Protein AF-Q2NJR9-F1 (afdb_monomer)

Secondary structure (DSSP, 8-state):
---SS--TT-GGGGHHHHHHHS-S--S-EEESS-TT-HHHHHH--SSEEE--S-HHHHHHHHHHHH-HHHHHHHHHHHHHHHHTS-GGGHHHHHHHHHHHHHHHHHHHTSS---HHHHHHHHHH-

Mean predicted aligned error: 6.14 Å

Foldseek 3Di:
DDQLFDFPPPCQVVQVVVVVVDDPDDQEAEAQDCTSVNNCVVCVHPHYDYHHPPPLVVLLVCCCVPPVVVLVVLLVVLVCQLPVDPVVCVVSSVVSLVVLVVVLVVVVVPPDDDSSNSSNVRVVD

Nearest PDB structures (foldseek):
  4rtm-assembly1_A  TM=8.580E-01  e=1.567E-05  Escherichia coli str. K-12 substr. MDS42
  4rto-assembly1_A  TM=8.629E-01  e=2.708E-05  Escherichia coli str. K-12 substr. MDS42
  2g1p-assembly1_A  TM=8.638E-01  e=3.454E-05  Escherichia coli
  4rtq-assembly1_A  TM=8.543E-01  e=2.708E-05  Escherichia coli str. K-12 substr. MDS42
  4rts-assembly1_A  TM=8.605E-01  e=5.286E-05  Escherichia coli str. K-12 substr. MDS42

pLDDT: mean 85.1, std 12.84, range [43.53, 97.38]

InterPro domains:
  IPR012327 D12 class N6 adenine-specific DNA methyltransferase [PF02086] (7-124)
  IPR012327 D12 class N6 adenine-specific DNA methyltransferase [PR00505] (7-23)
  IPR012327 D12 class N6 adenine-specific DNA methyltransferase [PR00505] (29-43)
  IPR012327 D12 class N6 adenine-specific DNA methyltransferase [PR00505] (48-61)
  IPR012327 D12 class N6 adenine-specific DNA methyltransferase [PTHR30481] (3-123)
  IPR023095 Adenine-specific methyltransferase, domain 2 [G3DSA:1.10.1020.10] (55-124)
  IPR029063 S-adenosyl-L-methionine-dependent methyltransferase superfamily [G3DSA:3.40.50.150] (4-54)
  IPR029063 S-adenosyl-L-methionine-dependent methyltransferase superfamily [SSF53335] (1-123)

Sequence (125 aa):
MHKFINWVGCKKKLLPHLLLLIPKKFKNYYEPFLGTGALYLSLMPKKAVLNDNDTQLITIWKSVLYNLPDFYNKTLAFENFIYQYPKSQQKQQKTAFKNLLKQYNLLLTKKEKKINQSITFLYFK

Radius of gyration: 17.09 Å; Cα contacts (8 Å, |Δi|>4): 99; chains: 1; bounding box: 38×36×46 Å

Structure (mmCIF, N/CA/C/O backbone):
data_AF-Q2NJR9-F1
#
_entry.id   AF-Q2NJR9-F1
#
loop_
_atom_site.group_PDB
_atom_site.id
_atom_site.type_symbol
_atom_site.label_atom_id
_atom_site.label_alt_id
_atom_site.label_comp_id
_atom_site.label_asym_id
_atom_site.label_entity_id
_atom_site.label_seq_id
_atom_site.pdbx_PDB_ins_code
_atom_site.Cartn_x
_atom_site.Cartn_y
_atom_site.Cartn_z
_atom_site.occupancy
_atom_site.B_iso_or_equiv
_atom_site.auth_seq_id
_atom_site.auth_comp_id
_atom_site.auth_asym_id
_atom_site.auth_atom_id
_atom_site.pdbx_PDB_model_num
ATOM 1 N N . MET A 1 1 ? 2.657 13.574 -5.558 1.00 44.59 1 MET A N 1
ATOM 2 C CA . MET A 1 1 ? 1.885 12.396 -5.100 1.00 44.59 1 MET A CA 1
ATOM 3 C C . MET A 1 1 ? 1.971 12.243 -3.582 1.00 44.59 1 MET A C 1
ATOM 5 O O . MET A 1 1 ? 3.077 12.138 -3.039 1.00 44.59 1 MET A O 1
ATOM 9 N N . HIS A 1 2 ? 0.819 12.295 -2.904 1.00 43.53 2 HIS A N 1
ATOM 10 C CA . HIS A 1 2 ? 0.686 11.986 -1.476 1.00 43.53 2 HIS A CA 1
ATOM 11 C C . HIS A 1 2 ? 0.899 10.485 -1.228 1.00 43.53 2 HIS A C 1
ATOM 13 O O . HIS A 1 2 ? 0.629 9.662 -2.100 1.00 43.53 2 HIS A O 1
ATOM 19 N N . LYS A 1 3 ? 1.453 10.137 -0.061 1.00 57.47 3 LYS A N 1
ATOM 20 C CA . LYS A 1 3 ? 1.654 8.743 0.353 1.00 57.47 3 LYS A CA 1
ATOM 21 C C . LYS A 1 3 ? 0.299 8.181 0.779 1.00 57.47 3 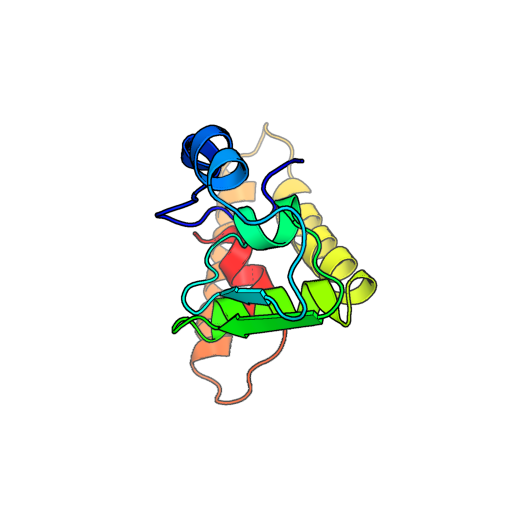LYS A C 1
ATOM 23 O O . LYS A 1 3 ? -0.298 8.745 1.686 1.00 57.47 3 LYS A O 1
ATOM 28 N N . PHE A 1 4 ? -0.156 7.101 0.151 1.00 69.62 4 PHE A N 1
ATOM 29 C CA . PHE A 1 4 ? -1.353 6.387 0.612 1.00 69.62 4 PHE A CA 1
ATOM 30 C C . PHE A 1 4 ? -1.011 5.259 1.602 1.00 69.62 4 PHE A C 1
ATOM 32 O O . PHE A 1 4 ? -1.871 4.844 2.362 1.00 69.62 4 PHE A O 1
ATOM 39 N N . ILE A 1 5 ? 0.254 4.809 1.644 1.00 75.19 5 ILE A N 1
ATOM 40 C CA . ILE A 1 5 ? 0.782 3.870 2.648 1.00 75.19 5 ILE A CA 1
ATOM 41 C C . ILE A 1 5 ? 1.974 4.515 3.355 1.00 75.19 5 ILE A C 1
ATOM 43 O O . ILE A 1 5 ? 2.931 4.945 2.698 1.00 75.19 5 ILE A O 1
ATOM 47 N N . ASN A 1 6 ? 1.959 4.529 4.688 1.00 69.69 6 ASN A N 1
ATOM 48 C CA . ASN A 1 6 ? 3.163 4.756 5.479 1.00 69.69 6 ASN A CA 1
ATOM 49 C C . ASN A 1 6 ? 3.865 3.410 5.700 1.00 69.69 6 ASN A C 1
ATOM 51 O O . ASN A 1 6 ? 3.378 2.548 6.421 1.00 69.69 6 ASN A O 1
ATOM 55 N N . TRP A 1 7 ? 5.002 3.207 5.028 1.00 77.31 7 TRP A N 1
ATOM 56 C CA . TRP A 1 7 ? 5.823 2.002 5.179 1.00 77.31 7 TRP A CA 1
ATOM 57 C C . TRP A 1 7 ? 7.274 2.366 5.464 1.00 77.31 7 TRP A C 1
ATOM 59 O O . TRP A 1 7 ? 7.834 3.279 4.840 1.00 77.31 7 TRP A O 1
ATOM 69 N N . VAL A 1 8 ? 7.896 1.620 6.376 1.00 74.94 8 VAL A N 1
ATOM 70 C CA . VAL A 1 8 ? 9.332 1.719 6.658 1.00 74.94 8 VAL A CA 1
ATOM 71 C C . VAL A 1 8 ? 10.121 1.385 5.385 1.00 74.94 8 VAL A C 1
ATOM 73 O O . VAL A 1 8 ? 9.734 0.512 4.617 1.00 74.94 8 VAL A O 1
ATOM 76 N N . GLY A 1 9 ? 11.214 2.103 5.117 1.00 76.12 9 GLY A N 1
ATOM 77 C CA . GLY A 1 9 ? 12.032 1.865 3.918 1.00 76.12 9 GLY A CA 1
ATOM 78 C C . GLY A 1 9 ? 11.480 2.480 2.624 1.00 76.12 9 GLY A C 1
ATOM 79 O O . GLY A 1 9 ? 11.901 2.107 1.529 1.00 76.12 9 GLY A O 1
ATOM 80 N N . CYS A 1 10 ? 10.555 3.443 2.720 1.00 82.06 10 CYS A N 1
ATOM 81 C CA . CYS A 1 10 ? 10.057 4.191 1.564 1.00 82.06 10 CYS A CA 1
ATOM 82 C C . CYS A 1 10 ? 11.208 4.840 0.767 1.00 82.06 10 CYS A C 1
ATOM 84 O O . CYS A 1 10 ? 11.874 5.764 1.241 1.00 82.06 10 CYS A O 1
ATOM 86 N N . LYS A 1 11 ? 11.385 4.418 -0.492 1.00 87.31 11 LYS A N 1
ATOM 87 C CA . LYS A 1 11 ? 12.456 4.892 -1.390 1.00 87.31 11 LYS A CA 1
ATOM 88 C C . LYS A 1 11 ? 12.278 6.335 -1.881 1.00 87.31 11 LYS A C 1
ATOM 90 O O . LYS A 1 11 ? 13.079 6.797 -2.683 1.00 87.31 11 LYS A O 1
ATOM 95 N N . LYS A 1 12 ? 11.272 7.082 -1.406 1.00 87.56 12 LYS A N 1
ATOM 96 C CA . LYS A 1 12 ? 10.937 8.429 -1.910 1.00 87.56 12 LYS A CA 1
ATOM 97 C C . LYS A 1 12 ? 12.126 9.398 -1.901 1.00 87.56 12 LYS A C 1
ATOM 99 O O . LYS A 1 12 ? 12.305 10.126 -2.868 1.00 87.56 12 LYS A O 1
ATOM 104 N N . LYS A 1 13 ? 12.948 9.385 -0.843 1.00 89.94 13 LYS A N 1
ATOM 105 C CA . LYS A 1 13 ? 14.156 10.230 -0.755 1.00 89.94 13 LYS A CA 1
ATOM 106 C C . LYS A 1 13 ? 15.243 9.833 -1.763 1.00 89.94 13 LYS A C 1
ATOM 108 O O . LYS A 1 13 ? 16.026 10.679 -2.161 1.00 89.94 13 LYS A O 1
ATOM 113 N N . LEU A 1 14 ? 15.275 8.566 -2.181 1.00 92.62 14 LEU A N 1
ATOM 114 C CA . LEU A 1 14 ? 16.256 8.027 -3.127 1.00 92.62 14 LEU A CA 1
ATOM 115 C C . LEU A 1 14 ? 15.810 8.153 -4.589 1.00 92.62 14 LEU A C 1
ATOM 117 O O . LEU A 1 14 ? 16.636 7.979 -5.480 1.00 92.62 14 LEU A O 1
ATOM 121 N N . LEU A 1 15 ? 14.532 8.456 -4.851 1.00 93.19 15 LEU A N 1
ATOM 122 C CA . LEU A 1 15 ? 13.992 8.546 -6.211 1.00 93.19 15 LEU A CA 1
ATOM 123 C C . LEU A 1 15 ? 14.817 9.443 -7.146 1.00 93.19 15 LEU A C 1
ATOM 125 O O . LEU A 1 15 ? 15.089 8.977 -8.249 1.00 93.19 15 LEU A O 1
ATOM 129 N N . PRO A 1 16 ? 15.272 10.654 -6.751 1.00 94.62 16 PRO A N 1
ATOM 130 C CA . PRO A 1 16 ? 16.054 11.502 -7.651 1.00 94.62 16 PRO A CA 1
ATOM 131 C C . PRO A 1 16 ? 17.321 10.817 -8.169 1.00 94.62 16 PRO A C 1
ATOM 133 O O . PRO A 1 16 ? 17.670 10.980 -9.329 1.00 94.62 16 PR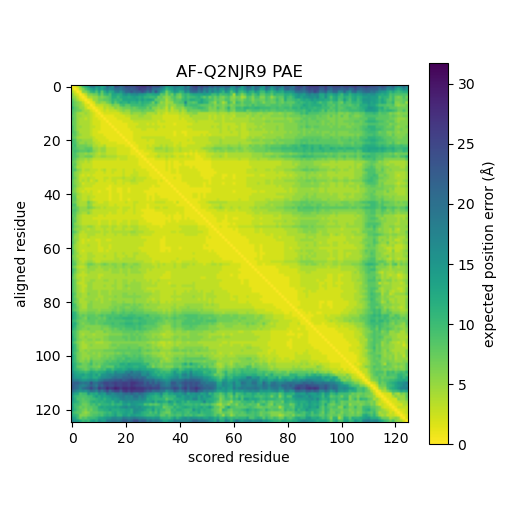O A O 1
ATOM 136 N N . HIS A 1 17 ? 17.974 10.000 -7.339 1.00 95.88 17 HIS A N 1
ATOM 137 C CA . HIS A 1 17 ? 19.179 9.268 -7.726 1.00 95.88 17 HIS A CA 1
ATOM 138 C C . HIS A 1 17 ? 18.850 7.999 -8.516 1.00 95.88 17 HIS A C 1
ATOM 140 O O . HIS A 1 17 ? 19.492 7.711 -9.520 1.00 95.88 17 HIS A O 1
ATOM 146 N N . LEU A 1 18 ? 17.824 7.251 -8.099 1.00 94.50 18 LEU A N 1
ATOM 147 C CA . LEU A 1 18 ? 17.422 6.012 -8.772 1.00 94.50 18 LEU A CA 1
ATOM 148 C C . LEU A 1 18 ? 16.940 6.271 -10.201 1.00 94.50 18 LEU A C 1
ATOM 150 O O . LEU A 1 18 ? 17.315 5.539 -11.111 1.00 94.50 18 LEU A O 1
ATOM 154 N N . LEU A 1 19 ? 16.145 7.322 -10.413 1.00 94.25 19 LEU A N 1
ATOM 155 C CA . LEU A 1 19 ? 15.595 7.649 -11.730 1.00 94.25 19 LEU A CA 1
ATOM 156 C C . LEU A 1 19 ? 16.679 8.031 -12.750 1.00 94.25 19 LEU A C 1
ATOM 158 O O . LEU A 1 19 ? 16.471 7.819 -13.940 1.00 94.25 19 LEU A O 1
ATOM 162 N N . LEU A 1 20 ? 17.837 8.532 -12.303 1.00 95.81 20 LEU A N 1
ATOM 163 C CA . LEU A 1 20 ? 18.983 8.822 -13.175 1.00 95.81 20 LEU A CA 1
ATOM 164 C C . LEU A 1 20 ? 19.692 7.554 -13.669 1.00 95.81 20 LEU A C 1
ATOM 166 O O . LEU A 1 20 ? 20.294 7.568 -14.738 1.00 95.81 20 LEU A O 1
ATOM 170 N N . LEU A 1 21 ? 19.632 6.472 -12.892 1.00 95.88 21 LEU A N 1
ATOM 171 C CA . LEU A 1 21 ? 20.323 5.212 -13.181 1.00 95.88 21 LEU A CA 1
ATOM 172 C C . LEU A 1 21 ? 19.450 4.223 -13.960 1.00 95.88 21 LEU A C 1
ATOM 174 O O . LEU A 1 21 ? 19.951 3.238 -14.501 1.00 95.88 21 LEU A O 1
ATOM 178 N N . ILE A 1 22 ? 18.139 4.457 -14.005 1.00 94.00 22 ILE A N 1
ATOM 179 C CA . ILE A 1 22 ? 17.200 3.564 -14.677 1.00 94.00 22 ILE A CA 1
ATOM 180 C C . ILE A 1 22 ? 17.274 3.778 -16.191 1.00 94.00 22 ILE A C 1
ATOM 182 O O . ILE A 1 22 ? 17.254 4.919 -16.661 1.00 94.00 22 ILE A O 1
ATOM 186 N N . PRO A 1 23 ? 17.330 2.698 -16.991 1.00 94.44 23 PRO A N 1
ATOM 187 C CA . PRO A 1 23 ? 17.350 2.825 -18.439 1.00 94.44 23 PRO A CA 1
ATOM 188 C C . PRO A 1 23 ? 16.086 3.532 -18.943 1.00 94.44 23 PRO A C 1
ATOM 190 O O . PRO A 1 23 ? 14.970 3.204 -18.546 1.00 94.44 23 PRO A O 1
ATOM 193 N N . LYS A 1 24 ? 16.250 4.459 -19.897 1.00 89.1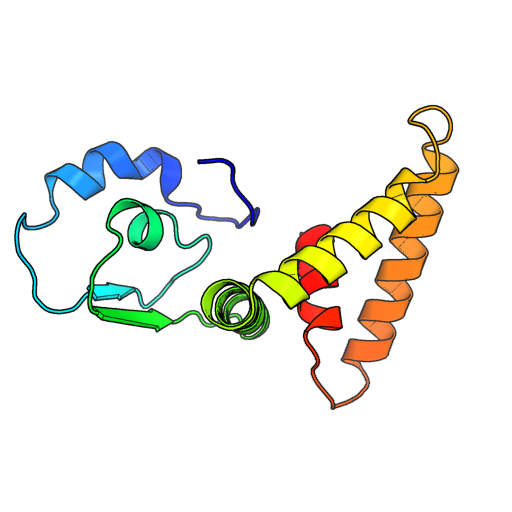2 24 LYS A N 1
ATOM 194 C CA . LYS A 1 24 ? 15.130 5.202 -20.512 1.00 89.12 24 LYS A CA 1
ATOM 195 C C . LYS A 1 24 ? 14.110 4.297 -21.215 1.00 89.12 24 LYS A C 1
ATOM 197 O O . LYS A 1 24 ? 12.971 4.700 -21.427 1.00 89.12 24 LYS A O 1
ATOM 202 N N . LYS A 1 25 ? 14.531 3.098 -21.630 1.00 93.75 25 LYS A N 1
ATOM 203 C CA . LYS A 1 25 ? 13.692 2.096 -22.291 1.00 93.75 25 LYS A CA 1
ATOM 204 C C . LYS A 1 25 ? 13.933 0.737 -21.651 1.00 93.75 25 LYS A C 1
ATOM 206 O O . LYS A 1 25 ? 15.065 0.270 -21.588 1.00 93.75 25 LYS A O 1
ATOM 211 N N . PHE A 1 26 ? 12.855 0.094 -21.234 1.00 95.31 26 PHE A N 1
ATOM 212 C CA . PHE A 1 26 ? 12.843 -1.282 -20.759 1.00 95.31 26 PHE A CA 1
ATOM 213 C C . PHE A 1 26 ? 11.485 -1.907 -21.095 1.00 95.31 26 PHE A C 1
ATOM 215 O O . PHE A 1 26 ? 10.498 -1.201 -21.305 1.00 95.31 26 PHE A O 1
ATOM 222 N N . LYS A 1 27 ? 11.440 -3.239 -21.189 1.00 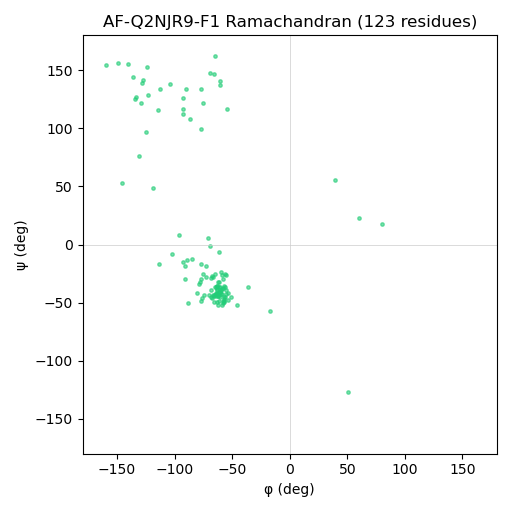94.50 27 LYS A N 1
ATOM 223 C CA . LYS A 1 27 ? 10.226 -3.970 -21.585 1.00 94.50 27 LYS A CA 1
ATOM 224 C C . LYS A 1 27 ? 9.335 -4.298 -20.388 1.00 94.50 27 LYS A C 1
ATOM 226 O O . LYS A 1 27 ? 8.142 -4.013 -20.415 1.00 94.50 27 LYS A O 1
ATOM 231 N N . ASN A 1 28 ? 9.929 -4.886 -19.353 1.00 96.75 28 ASN A N 1
ATOM 232 C CA . ASN A 1 28 ? 9.246 -5.351 -18.152 1.00 96.75 28 ASN A CA 1
ATOM 2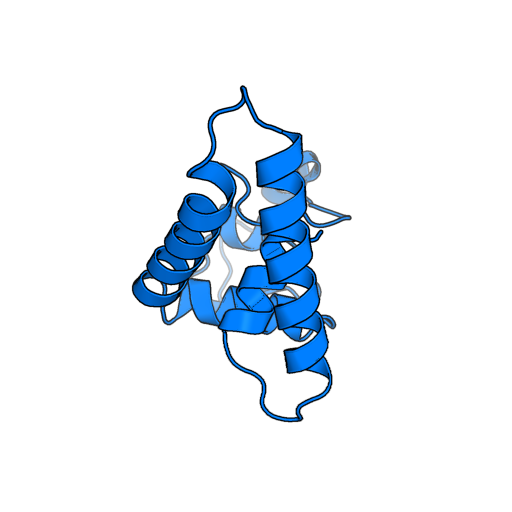33 C C . ASN A 1 28 ? 9.931 -4.759 -16.920 1.00 96.75 28 ASN A C 1
ATOM 235 O O . ASN A 1 28 ? 11.158 -4.671 -16.878 1.00 96.75 28 ASN A O 1
ATOM 239 N N . TYR A 1 29 ? 9.136 -4.393 -15.925 1.00 97.38 29 TYR A N 1
ATOM 240 C CA . TYR A 1 29 ? 9.604 -3.957 -14.618 1.00 97.38 29 TYR A CA 1
ATOM 241 C C . TYR A 1 29 ? 9.414 -5.067 -13.584 1.00 97.38 29 TYR A C 1
ATOM 243 O O . TYR A 1 29 ? 8.374 -5.722 -13.567 1.00 97.38 29 TYR A O 1
ATOM 251 N N . TYR A 1 30 ? 10.394 -5.266 -12.710 1.00 97.31 30 TYR A N 1
ATOM 252 C CA . TYR A 1 30 ? 10.322 -6.239 -11.622 1.00 97.31 30 TYR A CA 1
ATOM 253 C C . TYR A 1 30 ? 10.700 -5.533 -10.321 1.00 97.31 30 TYR A C 1
ATOM 255 O O . TYR A 1 30 ? 11.798 -4.988 -10.222 1.00 97.31 30 TYR A O 1
ATOM 263 N N . GLU A 1 31 ? 9.810 -5.541 -9.328 1.00 95.81 31 GLU A N 1
ATOM 264 C CA . GLU A 1 31 ? 10.087 -4.988 -7.997 1.00 95.81 31 GLU A CA 1
ATOM 265 C C . GLU A 1 31 ? 9.832 -6.063 -6.933 1.00 95.81 31 GLU A C 1
ATOM 267 O O . GLU A 1 31 ? 8.684 -6.281 -6.545 1.00 95.81 31 GLU A O 1
ATOM 272 N N . PRO A 1 32 ? 10.884 -6.777 -6.482 1.00 95.38 32 PRO A N 1
ATOM 273 C CA . PRO A 1 32 ? 10.745 -7.905 -5.558 1.00 95.38 32 PRO A CA 1
ATOM 274 C C . PRO A 1 32 ? 10.396 -7.494 -4.119 1.00 95.38 32 PRO A C 1
ATOM 276 O O . PRO A 1 32 ? 9.941 -8.339 -3.348 1.00 95.38 32 PRO A O 1
ATOM 279 N N . PHE A 1 33 ? 10.628 -6.219 -3.780 1.00 93.56 33 PHE A N 1
ATOM 280 C CA . PHE A 1 33 ? 10.390 -5.607 -2.470 1.00 93.56 33 PHE A CA 1
ATOM 281 C C . PHE A 1 33 ? 9.616 -4.298 -2.647 1.00 93.56 33 PHE A C 1
ATOM 283 O O . PHE A 1 33 ? 10.190 -3.204 -2.612 1.00 93.56 33 PHE A O 1
ATOM 290 N N . LEU A 1 34 ? 8.320 -4.424 -2.911 1.00 93.25 34 LEU A N 1
ATOM 291 C CA . LEU A 1 34 ? 7.451 -3.322 -3.306 1.00 93.25 34 LEU A CA 1
ATOM 292 C C . LEU A 1 34 ? 7.344 -2.226 -2.237 1.00 93.25 34 LEU A C 1
ATOM 294 O O . LEU A 1 34 ? 7.466 -1.039 -2.552 1.00 93.25 34 LEU A O 1
ATOM 298 N N . GLY A 1 35 ? 7.097 -2.583 -0.972 1.00 91.56 35 GLY A N 1
ATOM 299 C CA . GLY A 1 35 ? 6.824 -1.610 0.089 1.00 91.56 35 GLY A CA 1
ATOM 300 C C . GLY A 1 35 ? 5.735 -0.596 -0.310 1.00 91.56 35 GLY A C 1
ATOM 301 O O . GLY A 1 35 ? 4.649 -0.945 -0.771 1.00 91.56 35 GLY A O 1
ATOM 302 N N . THR A 1 36 ? 6.051 0.701 -0.188 1.00 90.81 36 THR A N 1
ATOM 303 C CA . THR A 1 36 ? 5.181 1.809 -0.656 1.00 90.81 36 THR A CA 1
ATOM 304 C C . THR A 1 36 ? 5.052 1.948 -2.180 1.00 90.81 36 THR A C 1
ATOM 306 O O . THR A 1 36 ? 4.381 2.873 -2.632 1.00 90.81 36 THR A O 1
ATOM 309 N N . GLY A 1 37 ? 5.719 1.115 -2.985 1.00 92.44 37 GLY A N 1
ATOM 310 C CA . GLY A 1 37 ? 5.669 1.168 -4.451 1.00 92.44 37 GLY A CA 1
ATOM 311 C C . GLY A 1 37 ? 6.156 2.487 -5.046 1.00 92.44 37 GLY A C 1
ATOM 312 O O . GLY A 1 37 ? 5.767 2.854 -6.148 1.00 92.44 37 GLY A O 1
ATOM 313 N N . ALA A 1 38 ? 6.978 3.242 -4.310 1.00 92.00 38 ALA A N 1
ATOM 314 C CA . ALA A 1 38 ? 7.378 4.591 -4.696 1.00 92.00 38 ALA A CA 1
ATOM 315 C C . ALA A 1 38 ? 8.089 4.627 -6.060 1.00 92.00 38 ALA A C 1
ATOM 317 O O . ALA A 1 38 ? 7.869 5.559 -6.833 1.00 92.00 38 ALA A O 1
ATOM 318 N N . LEU A 1 39 ? 8.928 3.627 -6.356 1.00 93.25 39 LEU A N 1
ATOM 319 C CA . LEU A 1 39 ? 9.640 3.560 -7.629 1.00 93.25 39 LEU A CA 1
ATOM 320 C C . LEU A 1 39 ? 8.724 3.082 -8.757 1.00 93.25 39 LEU A C 1
ATOM 322 O O . LEU A 1 39 ? 8.639 3.772 -9.771 1.00 93.25 39 LEU A O 1
ATOM 326 N N . TYR A 1 40 ? 7.979 1.990 -8.550 1.00 94.12 40 TYR A N 1
ATOM 327 C CA . TYR A 1 40 ? 6.914 1.554 -9.456 1.00 94.12 40 TYR A CA 1
ATOM 328 C C . TYR A 1 40 ? 5.996 2.708 -9.889 1.00 94.12 40 TYR A C 1
ATOM 330 O O . TYR A 1 40 ? 5.826 2.951 -11.082 1.00 94.12 40 TYR A O 1
ATOM 338 N N . LEU A 1 41 ? 5.462 3.467 -8.928 1.00 92.19 41 LEU A N 1
ATOM 339 C CA . LEU A 1 41 ? 4.569 4.600 -9.181 1.00 92.19 41 LEU A CA 1
ATOM 340 C C . LEU A 1 41 ? 5.256 5.770 -9.892 1.00 92.19 41 LEU A C 1
ATOM 342 O O . LEU A 1 41 ? 4.588 6.519 -10.592 1.00 92.19 41 LEU A O 1
ATOM 346 N N . SER A 1 42 ? 6.568 5.948 -9.717 1.00 92.62 42 SER A N 1
ATOM 347 C CA . SER A 1 42 ? 7.313 6.996 -10.430 1.00 92.62 42 SER A CA 1
ATOM 348 C C . SER A 1 42 ? 7.589 6.617 -11.885 1.00 92.62 42 SER A C 1
ATOM 350 O O . SER A 1 42 ? 7.704 7.495 -12.732 1.00 92.62 42 SER A O 1
ATOM 352 N N . LEU A 1 43 ? 7.713 5.319 -12.171 1.00 93.69 43 LEU A N 1
ATOM 353 C CA . LEU A 1 43 ? 8.004 4.804 -13.508 1.00 93.69 43 LEU A CA 1
ATOM 354 C C . LEU A 1 43 ? 6.746 4.503 -14.327 1.00 93.69 43 LEU A C 1
ATOM 356 O O . LEU A 1 43 ? 6.810 4.552 -15.552 1.00 93.69 43 LEU A O 1
ATOM 360 N N . MET A 1 44 ? 5.638 4.142 -13.667 1.00 92.19 44 MET A N 1
ATOM 361 C CA . MET A 1 44 ? 4.377 3.692 -14.279 1.00 92.19 44 MET A CA 1
ATOM 362 C C . MET A 1 44 ? 4.587 2.773 -15.500 1.00 92.19 44 MET A C 1
ATOM 364 O O . MET A 1 44 ? 4.120 3.061 -16.606 1.00 92.19 44 MET A O 1
ATOM 368 N N . PRO A 1 45 ? 5.333 1.668 -15.339 1.00 94.50 45 PRO A N 1
ATOM 369 C CA . PRO A 1 45 ? 5.687 0.799 -16.451 1.00 94.50 45 PRO A CA 1
ATOM 370 C C . PRO A 1 45 ? 4.452 0.108 -17.045 1.00 94.50 45 PRO A C 1
ATOM 372 O O . PRO A 1 45 ? 3.542 -0.293 -16.325 1.00 94.50 45 PRO A O 1
ATOM 375 N N . LYS A 1 46 ? 4.458 -0.129 -18.365 1.00 93.00 46 LYS A N 1
ATOM 376 C CA . LYS A 1 46 ? 3.362 -0.840 -19.059 1.00 93.00 46 LYS A CA 1
ATOM 377 C C . LYS A 1 46 ? 3.172 -2.282 -18.576 1.00 93.00 46 LYS A C 1
ATOM 379 O O . LYS A 1 46 ? 2.063 -2.803 -18.625 1.00 93.00 46 LYS A O 1
ATOM 384 N N . LYS A 1 47 ? 4.260 -2.948 -18.177 1.00 96.25 47 LYS A N 1
ATOM 385 C CA . LYS A 1 47 ? 4.259 -4.314 -17.641 1.00 96.25 47 LYS A CA 1
ATOM 386 C C . LYS A 1 47 ? 5.136 -4.366 -16.401 1.00 96.25 47 LYS A C 1
ATOM 388 O O . LYS A 1 47 ? 6.314 -4.013 -16.473 1.00 96.25 47 LYS A O 1
ATOM 393 N N . ALA A 1 48 ? 4.565 -4.831 -15.295 1.00 96.75 48 ALA A N 1
ATOM 394 C CA . ALA A 1 48 ? 5.260 -4.975 -14.027 1.00 96.75 48 ALA A CA 1
ATOM 395 C C . ALA A 1 48 ? 4.936 -6.303 -13.343 1.00 96.75 48 ALA A C 1
ATOM 397 O O . ALA A 1 48 ? 3.798 -6.767 -13.383 1.00 96.75 48 ALA A O 1
ATOM 398 N N . VAL A 1 49 ? 5.934 -6.867 -12.670 1.00 97.31 49 VAL A N 1
ATOM 399 C CA . VAL A 1 49 ? 5.772 -7.929 -11.678 1.00 97.31 49 VAL A CA 1
ATOM 400 C C . VAL A 1 49 ? 6.186 -7.350 -10.333 1.00 97.31 49 VAL A C 1
ATOM 402 O O . VAL A 1 49 ? 7.336 -6.952 -10.144 1.00 97.31 49 VAL A O 1
ATOM 405 N N . LEU A 1 50 ? 5.226 -7.266 -9.419 1.00 96.31 50 LEU A N 1
ATOM 406 C CA . LEU A 1 50 ? 5.405 -6.664 -8.105 1.00 96.31 50 LEU A CA 1
ATOM 407 C C . LEU A 1 50 ? 5.302 -7.753 -7.041 1.00 96.31 50 LEU A C 1
ATOM 409 O O . LEU A 1 50 ? 4.381 -8.571 -7.086 1.00 96.31 50 LEU A O 1
ATOM 413 N N . ASN A 1 51 ? 6.228 -7.753 -6.090 1.00 96.06 51 ASN A N 1
ATOM 414 C CA . ASN A 1 51 ? 6.261 -8.715 -4.999 1.00 96.06 51 ASN A CA 1
ATOM 415 C C . ASN A 1 51 ? 6.673 -8.046 -3.683 1.00 96.06 51 ASN A C 1
ATOM 417 O O . ASN A 1 51 ? 7.328 -7.007 -3.666 1.00 96.06 51 ASN A O 1
ATOM 421 N N . ASP A 1 52 ? 6.259 -8.656 -2.579 1.00 94.81 52 ASP A N 1
ATOM 422 C CA . ASP A 1 52 ? 6.670 -8.329 -1.222 1.00 94.81 52 ASP A CA 1
ATOM 423 C C . ASP A 1 52 ? 6.374 -9.546 -0.336 1.00 94.81 52 ASP A C 1
ATOM 425 O O . ASP A 1 52 ? 5.484 -10.342 -0.646 1.00 94.81 52 ASP A O 1
ATOM 429 N N . ASN A 1 53 ? 7.103 -9.697 0.767 1.00 93.31 53 ASN A N 1
ATOM 430 C CA . ASN A 1 53 ? 6.862 -10.785 1.714 1.00 93.31 53 ASN A CA 1
ATOM 431 C C . ASN A 1 53 ? 5.610 -10.525 2.573 1.00 93.31 53 ASN A C 1
ATOM 433 O O . ASN A 1 53 ? 4.973 -11.457 3.065 1.00 93.31 53 ASN A O 1
ATOM 437 N N . ASP A 1 54 ? 5.228 -9.256 2.757 1.00 89.44 54 ASP A N 1
ATOM 438 C CA . ASP A 1 54 ? 4.029 -8.914 3.516 1.00 89.44 54 ASP A CA 1
ATOM 439 C C . ASP A 1 54 ? 2.758 -9.154 2.678 1.00 89.44 54 ASP A C 1
ATOM 441 O O . ASP A 1 54 ? 2.335 -8.347 1.847 1.00 89.44 54 ASP A O 1
ATOM 445 N N . THR A 1 55 ? 2.109 -10.296 2.921 1.00 87.81 55 THR A N 1
ATOM 446 C CA . THR A 1 55 ? 0.863 -10.677 2.230 1.00 87.81 55 THR A CA 1
ATOM 447 C C . THR A 1 55 ? -0.281 -9.674 2.418 1.00 87.81 55 THR A C 1
ATOM 449 O O . THR A 1 55 ? -1.157 -9.577 1.552 1.00 87.81 55 THR A O 1
ATOM 452 N N . GLN A 1 56 ? -0.293 -8.907 3.513 1.00 84.81 56 GLN A N 1
ATOM 453 C CA . GLN A 1 56 ? -1.305 -7.875 3.732 1.00 84.81 56 GLN A CA 1
ATOM 454 C C . GLN A 1 56 ? -1.032 -6.672 2.842 1.00 84.81 56 GLN A C 1
ATOM 456 O O . GLN A 1 56 ? -1.951 -6.196 2.181 1.00 84.81 56 GLN A O 1
ATOM 461 N N . LEU A 1 57 ? 0.231 -6.251 2.744 1.00 88.19 57 LEU A N 1
ATOM 462 C CA . LEU A 1 57 ? 0.654 -5.209 1.812 1.00 88.19 57 LEU A CA 1
ATOM 463 C C . LEU A 1 57 ? 0.304 -5.579 0.366 1.00 88.19 57 LEU A C 1
ATOM 465 O O . LEU A 1 57 ? -0.281 -4.770 -0.352 1.00 88.19 57 LEU A O 1
ATOM 469 N N . ILE A 1 58 ? 0.578 -6.819 -0.048 1.00 91.44 58 ILE A N 1
ATOM 470 C CA . ILE A 1 58 ? 0.188 -7.304 -1.380 1.00 91.44 58 ILE A CA 1
ATOM 471 C C . ILE A 1 58 ? -1.331 -7.275 -1.575 1.00 91.44 58 ILE A C 1
ATOM 473 O O . ILE A 1 58 ? -1.806 -6.943 -2.660 1.00 91.44 58 ILE A O 1
ATOM 477 N N . THR A 1 59 ? -2.114 -7.565 -0.537 1.00 89.19 59 THR A N 1
ATOM 478 C CA . THR A 1 59 ? -3.582 -7.485 -0.606 1.00 89.19 59 THR A CA 1
ATOM 479 C C . THR A 1 59 ? -4.073 -6.039 -0.746 1.00 89.19 59 THR A C 1
ATOM 481 O O . THR A 1 59 ? -4.985 -5.784 -1.538 1.00 89.19 59 THR A O 1
ATOM 484 N N . ILE A 1 60 ? -3.441 -5.079 -0.056 1.00 89.69 60 ILE A N 1
ATOM 485 C CA . ILE A 1 60 ? -3.701 -3.640 -0.240 1.00 89.69 60 ILE A CA 1
ATOM 486 C C . ILE A 1 60 ? -3.423 -3.255 -1.693 1.00 89.69 60 ILE A C 1
ATOM 488 O O . ILE A 1 60 ? -4.302 -2.719 -2.362 1.00 89.69 60 ILE A O 1
ATOM 492 N N . TRP A 1 61 ? -2.241 -3.591 -2.213 1.00 92.00 61 TRP A N 1
ATOM 493 C CA . TRP A 1 61 ? -1.862 -3.270 -3.588 1.00 92.00 61 TRP A CA 1
ATOM 494 C C . TRP A 1 61 ? -2.791 -3.884 -4.627 1.00 92.00 61 TRP A C 1
ATOM 496 O O . TRP A 1 61 ? -3.194 -3.194 -5.557 1.00 92.00 61 TRP A O 1
ATOM 506 N N . LYS A 1 62 ? -3.195 -5.146 -4.454 1.00 92.62 62 LYS A N 1
ATOM 507 C CA . LYS A 1 62 ? -4.206 -5.771 -5.318 1.00 92.62 62 LYS A CA 1
ATOM 508 C C . LYS A 1 62 ? -5.529 -5.005 -5.280 1.00 92.62 62 LYS A C 1
ATOM 510 O O . LYS A 1 62 ? -6.118 -4.777 -6.329 1.00 92.62 62 LYS A O 1
ATOM 515 N N . SER A 1 63 ? -5.974 -4.580 -4.099 1.00 91.06 63 SER A N 1
ATOM 516 C CA . SER A 1 63 ? -7.217 -3.810 -3.955 1.00 91.06 63 SER A CA 1
ATOM 517 C C . SER A 1 63 ? -7.114 -2.454 -4.655 1.00 91.06 63 SER A C 1
ATOM 519 O O . SER A 1 63 ? -8.004 -2.089 -5.409 1.00 91.06 63 SER A O 1
ATOM 521 N N . VAL A 1 64 ? -5.994 -1.748 -4.488 1.00 91.00 64 VAL A N 1
ATOM 522 C CA . VAL A 1 64 ? -5.740 -0.453 -5.140 1.00 91.00 64 VAL A CA 1
ATOM 523 C C . VAL A 1 64 ? -5.657 -0.584 -6.661 1.00 91.00 64 VAL A C 1
ATOM 525 O O . VAL A 1 64 ? -6.211 0.248 -7.372 1.00 91.00 64 VAL A O 1
ATOM 528 N N . LEU A 1 65 ? -4.976 -1.613 -7.171 1.00 90.75 65 LEU A N 1
ATOM 529 C CA . LEU A 1 65 ? -4.738 -1.780 -8.607 1.00 90.75 65 LEU A CA 1
ATOM 530 C C . LEU A 1 65 ? -5.945 -2.349 -9.359 1.00 90.75 65 LEU A C 1
ATOM 532 O O . LEU A 1 65 ? -6.153 -1.988 -10.513 1.00 90.75 65 LEU A O 1
ATOM 536 N N . TYR A 1 66 ? -6.724 -3.233 -8.731 1.00 93.19 66 TYR A N 1
ATOM 537 C CA . TYR A 1 66 ? -7.790 -3.977 -9.412 1.00 93.19 66 TYR A CA 1
ATOM 538 C C . TYR A 1 66 ? -9.205 -3.626 -8.944 1.00 93.19 66 TYR A C 1
ATOM 540 O O . TYR A 1 66 ? -10.161 -3.950 -9.641 1.00 93.19 66 TYR A O 1
ATOM 548 N N . ASN A 1 67 ? -9.370 -2.983 -7.784 1.00 92.88 67 ASN A N 1
ATOM 549 C CA . ASN A 1 67 ? -10.683 -2.628 -7.245 1.00 92.88 67 ASN A CA 1
ATOM 550 C C . ASN A 1 67 ? -10.650 -1.294 -6.479 1.00 92.88 67 ASN A C 1
ATOM 552 O O . ASN A 1 67 ? -11.050 -1.198 -5.314 1.00 92.88 67 ASN A O 1
ATOM 556 N N . LEU A 1 68 ? -10.128 -0.258 -7.143 1.00 90.62 68 LEU A N 1
ATOM 557 C CA . LEU A 1 68 ? -9.931 1.061 -6.547 1.00 90.62 68 LEU A CA 1
ATOM 558 C C . LEU A 1 68 ? -11.213 1.664 -5.938 1.00 90.62 68 LEU A C 1
ATOM 560 O O . LEU A 1 68 ? -11.110 2.187 -4.828 1.00 90.62 68 LEU A O 1
ATOM 564 N N . PRO A 1 69 ? -12.407 1.587 -6.572 1.00 93.44 69 PRO A N 1
ATOM 565 C CA . PRO A 1 69 ? -13.624 2.148 -5.984 1.00 93.44 69 PRO A CA 1
ATOM 566 C C . PRO A 1 69 ? -14.008 1.492 -4.653 1.00 93.44 69 PRO A C 1
ATOM 568 O O . PRO A 1 69 ? -14.312 2.194 -3.692 1.00 93.44 69 PRO A O 1
ATOM 571 N N . ASP A 1 70 ? -13.946 0.160 -4.557 1.00 88.62 70 ASP A N 1
ATOM 572 C CA . ASP A 1 70 ? -14.230 -0.559 -3.308 1.00 88.62 70 ASP A CA 1
ATOM 573 C C . ASP A 1 70 ? -13.192 -0.233 -2.227 1.00 88.62 70 ASP A C 1
ATOM 575 O O . ASP A 1 70 ? -13.555 0.046 -1.083 1.00 88.62 70 ASP A O 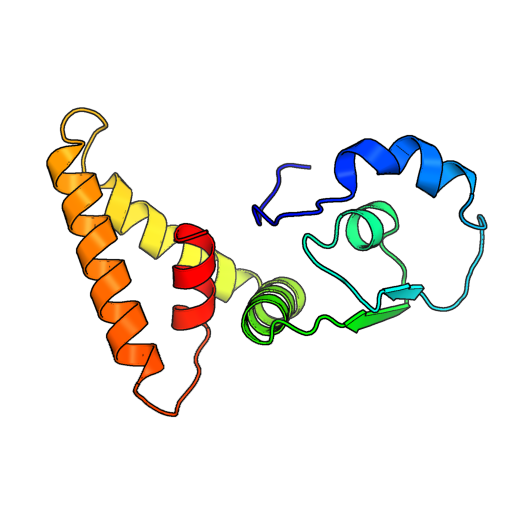1
ATOM 579 N N . PHE A 1 71 ? -11.905 -0.209 -2.596 1.00 88.50 71 PHE A N 1
ATOM 580 C CA . PHE A 1 71 ? -10.833 0.178 -1.682 1.00 88.50 71 PHE A CA 1
ATOM 581 C C . PHE A 1 71 ? -11.045 1.594 -1.137 1.00 88.50 71 PHE A C 1
ATOM 583 O O . PHE A 1 71 ? -10.981 1.798 0.076 1.00 88.50 71 PHE A O 1
ATOM 590 N N . TYR A 1 72 ? -11.333 2.556 -2.016 1.00 89.19 72 TYR A N 1
ATOM 591 C CA . TYR A 1 72 ? -11.583 3.947 -1.652 1.00 89.19 72 TYR A CA 1
ATOM 592 C C . TYR A 1 72 ? -12.805 4.082 -0.742 1.00 89.19 72 TYR A C 1
ATOM 594 O O . TYR A 1 72 ? -12.688 4.643 0.343 1.00 89.19 72 TYR A O 1
ATOM 602 N N . ASN A 1 73 ? -13.950 3.511 -1.128 1.00 90.00 73 ASN A N 1
ATOM 603 C CA . ASN A 1 73 ? -15.193 3.619 -0.362 1.00 90.00 73 ASN A CA 1
ATOM 604 C C . ASN A 1 73 ? -15.059 3.020 1.039 1.00 90.00 73 ASN A C 1
ATOM 606 O O . ASN A 1 73 ? -15.528 3.603 2.016 1.00 90.00 73 ASN A O 1
ATOM 610 N N . LYS A 1 74 ? -14.384 1.873 1.157 1.00 87.25 74 LYS A N 1
ATOM 611 C CA . LYS A 1 74 ? -14.095 1.277 2.462 1.00 87.25 74 LYS A CA 1
ATOM 612 C C . LYS A 1 74 ? -13.151 2.163 3.263 1.00 87.25 74 LYS A C 1
ATOM 614 O O . LYS A 1 74 ? -13.474 2.489 4.393 1.00 87.25 74 LYS A O 1
ATOM 619 N N . THR A 1 75 ? -12.037 2.603 2.687 1.00 87.19 75 THR A N 1
ATOM 620 C CA . THR A 1 75 ? -11.076 3.503 3.352 1.00 87.19 75 THR A CA 1
ATOM 621 C C . THR A 1 75 ? -11.780 4.757 3.890 1.00 87.19 75 THR A C 1
ATOM 623 O O . THR A 1 75 ? -11.693 5.054 5.080 1.00 87.19 75 THR A O 1
ATOM 626 N N . LEU A 1 76 ? -12.613 5.394 3.064 1.00 90.12 76 LEU A N 1
ATOM 627 C CA . LEU A 1 76 ? -13.420 6.552 3.438 1.00 90.12 76 LEU A CA 1
ATOM 628 C C . LEU A 1 76 ? -14.417 6.246 4.568 1.00 90.12 76 LEU A C 1
ATOM 630 O O . LEU A 1 76 ? -14.581 7.053 5.478 1.00 90.12 76 LEU A O 1
ATOM 634 N N . ALA A 1 77 ? -15.068 5.080 4.556 1.00 89.25 77 ALA A N 1
ATOM 635 C CA . ALA A 1 77 ? -15.976 4.678 5.630 1.00 89.25 77 ALA A CA 1
ATOM 636 C C . ALA A 1 77 ? -15.255 4.527 6.983 1.00 89.25 77 ALA A C 1
ATOM 638 O O . ALA A 1 77 ? -15.795 4.934 8.013 1.00 89.25 77 ALA A O 1
ATOM 639 N N . PHE A 1 78 ? -14.030 3.987 6.991 1.00 87.12 78 PHE A N 1
ATOM 640 C CA . PHE A 1 78 ? -13.206 3.897 8.203 1.00 87.12 78 PHE A CA 1
ATOM 641 C C . PHE A 1 78 ? -12.786 5.288 8.696 1.00 87.12 78 PHE A C 1
ATOM 643 O O . PHE A 1 78 ? -12.897 5.574 9.889 1.00 87.12 78 PHE A O 1
ATOM 650 N N . GLU A 1 79 ? -12.365 6.166 7.784 1.00 88.94 79 GLU A N 1
ATOM 651 C CA . GLU A 1 79 ? -12.054 7.565 8.093 1.00 88.94 79 GLU A CA 1
ATOM 652 C C . GLU A 1 79 ? -13.247 8.292 8.708 1.00 88.94 79 GLU A C 1
ATOM 654 O O . GLU A 1 79 ? -13.125 8.864 9.791 1.00 88.94 79 GLU A O 1
ATOM 659 N N . ASN A 1 80 ? -14.418 8.199 8.079 1.00 92.31 80 ASN A N 1
ATOM 660 C CA . ASN A 1 80 ? -15.647 8.806 8.578 1.00 92.31 80 ASN A CA 1
ATOM 661 C C . ASN A 1 80 ? -16.023 8.261 9.960 1.00 92.31 80 ASN A C 1
ATOM 663 O O . ASN A 1 80 ? -16.423 9.027 10.830 1.00 92.31 80 ASN A O 1
ATOM 667 N N . PHE A 1 81 ? -15.840 6.964 10.216 1.00 91.00 81 PHE A N 1
ATOM 668 C CA . PHE A 1 81 ? -16.114 6.386 11.532 1.00 91.00 81 PHE A CA 1
ATOM 669 C C . PHE A 1 81 ? -15.186 6.919 12.636 1.00 91.00 81 PHE A C 1
ATOM 671 O O . PHE A 1 81 ? -15.616 7.098 13.778 1.00 91.00 81 PHE A O 1
ATOM 678 N N . ILE A 1 82 ? -13.912 7.175 12.329 1.00 88.88 82 ILE A N 1
ATOM 679 C CA . ILE A 1 82 ? -12.956 7.731 13.297 1.00 88.88 82 ILE A CA 1
ATOM 680 C C . ILE A 1 82 ? -13.207 9.230 13.489 1.00 88.88 82 ILE A C 1
ATOM 682 O O . ILE A 1 82 ? -13.253 9.712 14.623 1.00 88.88 82 ILE A O 1
ATOM 686 N N . TYR A 1 83 ? -13.383 9.959 12.388 1.00 91.69 83 TYR A N 1
ATOM 687 C CA . TYR A 1 83 ? -13.435 11.420 12.349 1.00 91.69 83 TYR A CA 1
ATOM 688 C C . TYR A 1 83 ? -14.851 12.009 12.368 1.00 91.69 83 TYR A C 1
ATOM 690 O O . TYR A 1 83 ? -14.993 13.226 12.287 1.00 91.69 83 TYR A O 1
ATOM 698 N N . GLN A 1 84 ? -15.890 11.192 12.577 1.00 93.56 84 GLN A N 1
ATOM 699 C CA . GLN A 1 84 ? -17.230 11.679 12.945 1.00 93.56 84 GLN A CA 1
ATOM 700 C C . GLN A 1 84 ? -17.204 12.536 14.221 1.00 93.56 84 GLN A C 1
ATOM 702 O O . GLN A 1 84 ? -18.060 13.393 14.420 1.00 93.56 84 GLN A O 1
ATOM 707 N N . TYR A 1 85 ? -16.208 12.322 15.086 1.00 93.50 85 TYR A N 1
ATOM 708 C CA . TYR A 1 85 ? -15.958 13.161 16.249 1.00 93.50 85 TYR A CA 1
ATOM 709 C C . TYR A 1 85 ? -14.993 14.297 15.882 1.00 93.50 85 TYR A C 1
ATOM 711 O O . TYR A 1 85 ? -13.942 14.029 15.291 1.00 93.50 85 TYR A O 1
ATOM 719 N N . PRO A 1 86 ? -15.273 15.555 16.269 1.00 92.81 86 PRO A N 1
ATOM 720 C CA . PRO A 1 86 ? -14.383 16.678 15.983 1.00 92.81 86 PRO A CA 1
ATOM 721 C C . PRO A 1 86 ? -13.041 16.533 16.713 1.00 92.81 86 PRO A C 1
ATOM 723 O O . PRO A 1 86 ? -12.940 15.824 17.713 1.00 92.81 86 PRO A O 1
ATOM 726 N N . LYS A 1 87 ? -12.010 17.273 16.275 1.00 89.94 87 LYS A N 1
ATOM 727 C CA . LYS A 1 87 ? -10.681 17.305 16.937 1.00 89.94 87 LYS A CA 1
ATOM 728 C C . LYS A 1 87 ? -10.757 17.689 18.423 1.00 89.94 87 LYS A C 1
ATOM 730 O O . LYS A 1 87 ? -9.926 17.241 19.203 1.00 89.94 87 LYS A O 1
ATOM 735 N N . SER A 1 88 ? -11.802 18.436 18.789 1.00 94.19 88 SER A N 1
ATOM 736 C CA . SER A 1 88 ? -12.483 18.456 20.092 1.00 94.19 88 SER A CA 1
ATOM 737 C C . SER A 1 88 ? -12.261 17.284 21.039 1.00 94.19 88 SER A C 1
ATOM 739 O O . SER A 1 88 ? -11.896 17.387 22.206 1.00 94.19 88 SER A O 1
ATOM 741 N N . GLN A 1 89 ? -12.601 16.135 20.472 1.00 94.44 89 GLN A N 1
ATOM 742 C CA . GLN A 1 89 ? -13.047 14.923 21.127 1.00 94.44 89 GLN A CA 1
ATOM 743 C C . GLN A 1 89 ? -12.057 13.794 20.824 1.00 94.44 89 GLN A C 1
ATOM 745 O O . GLN A 1 89 ? -12.424 12.687 20.427 1.00 94.44 89 GLN A O 1
ATOM 750 N N . GLN A 1 90 ? -10.761 14.068 21.003 1.00 92.75 90 GLN A N 1
ATOM 751 C CA . GLN A 1 90 ? -9.697 13.100 20.700 1.00 92.75 90 GLN A CA 1
ATOM 752 C C . GLN A 1 90 ? -9.859 11.787 21.478 1.00 92.75 90 GLN A C 1
ATOM 754 O O . GLN A 1 90 ? -9.479 10.722 20.993 1.00 92.75 90 GLN A O 1
ATOM 759 N N . LYS A 1 91 ? -10.457 11.835 22.677 1.00 95.00 91 LYS A N 1
ATOM 760 C CA . LYS A 1 91 ? -10.745 10.635 23.474 1.00 95.00 91 LYS A CA 1
ATOM 761 C C . LYS A 1 91 ? -11.729 9.713 22.746 1.00 95.00 91 LYS A C 1
ATOM 763 O O . LYS A 1 91 ? -11.501 8.508 22.706 1.00 95.00 91 LYS A O 1
ATOM 768 N N . GLN A 1 92 ? -12.773 10.268 22.135 1.00 95.38 92 GLN A N 1
ATOM 769 C CA . GLN A 1 92 ? -13.767 9.537 21.350 1.00 95.38 92 GLN A CA 1
ATOM 770 C C . GLN A 1 92 ? -13.153 8.986 20.059 1.00 95.38 92 GLN A C 1
ATOM 772 O O . GLN A 1 92 ? -13.308 7.797 19.789 1.00 95.38 92 GLN A O 1
ATOM 777 N N . GLN A 1 93 ? -12.367 9.790 19.332 1.00 92.38 93 GLN A N 1
ATOM 778 C CA . GLN A 1 93 ? -11.621 9.329 18.149 1.00 92.38 93 GLN A CA 1
ATOM 779 C C . GLN A 1 93 ? -10.705 8.141 18.488 1.00 92.38 93 GLN A C 1
ATOM 781 O O . GLN A 1 93 ? -10.699 7.123 17.795 1.00 92.38 93 GLN A O 1
ATOM 786 N N . LYS A 1 94 ? -9.978 8.222 19.611 1.00 90.25 94 LYS A N 1
ATOM 787 C CA . LYS A 1 94 ? -9.111 7.140 20.102 1.00 90.25 94 LYS A CA 1
ATOM 788 C C . LYS A 1 94 ? -9.906 5.882 20.455 1.00 90.25 94 LYS A C 1
ATOM 790 O O . LYS A 1 94 ? -9.431 4.775 20.209 1.00 90.25 94 LYS A O 1
ATOM 795 N N . THR A 1 95 ? -11.098 6.026 21.027 1.00 93.75 95 THR A N 1
ATOM 796 C CA . THR A 1 95 ? -11.992 4.893 21.312 1.00 93.75 95 THR A CA 1
ATOM 797 C C . THR 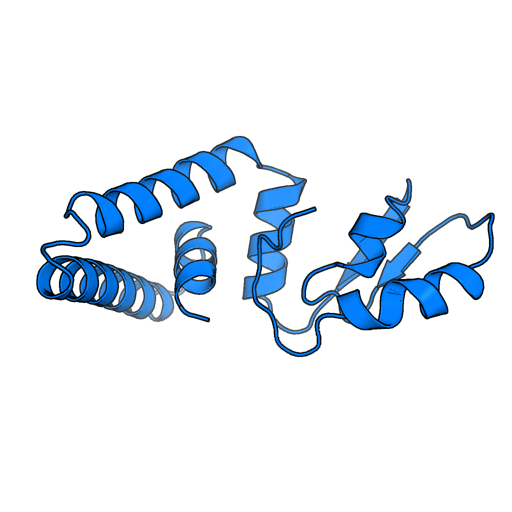A 1 95 ? -12.519 4.256 20.027 1.00 93.75 95 THR A C 1
ATOM 799 O O . THR A 1 95 ? -12.448 3.036 19.895 1.00 93.75 95 THR A O 1
ATOM 802 N N . ALA A 1 96 ? -12.971 5.055 19.057 1.00 91.12 96 ALA A N 1
ATOM 803 C CA . ALA A 1 96 ? -13.411 4.571 17.748 1.00 91.12 96 ALA A CA 1
ATOM 804 C C . ALA A 1 96 ? -12.295 3.779 17.047 1.00 91.12 96 ALA A C 1
ATOM 806 O O . ALA A 1 96 ? -12.499 2.638 16.633 1.00 91.12 96 ALA A O 1
ATOM 807 N N . PHE A 1 97 ? -11.079 4.326 17.034 1.00 89.44 97 PHE A N 1
ATOM 808 C CA . PHE A 1 97 ? -9.892 3.648 16.522 1.00 89.44 97 PHE A CA 1
ATOM 809 C C . PHE A 1 97 ? -9.616 2.310 17.228 1.00 89.44 97 PHE A C 1
ATOM 811 O O . PHE A 1 97 ? -9.427 1.285 16.575 1.00 89.44 97 PHE A O 1
ATOM 818 N N . LYS A 1 98 ? -9.638 2.281 18.569 1.00 88.94 98 LYS A N 1
ATOM 819 C CA . LYS A 1 98 ? -9.442 1.043 19.345 1.00 88.94 98 LYS A CA 1
ATOM 820 C C . LYS A 1 98 ? -10.507 -0.013 19.041 1.00 88.94 98 LYS A C 1
ATOM 822 O O . LYS A 1 98 ? -10.188 -1.200 19.006 1.00 88.94 98 LYS A O 1
ATOM 827 N N . ASN A 1 99 ? -11.751 0.402 18.813 1.00 89.81 99 ASN A N 1
ATOM 828 C CA . ASN A 1 99 ? -12.840 -0.506 18.458 1.00 89.81 99 ASN A CA 1
ATOM 829 C C . ASN A 1 99 ? -12.604 -1.147 17.086 1.00 89.81 99 ASN A C 1
ATOM 831 O O . ASN A 1 99 ? -12.723 -2.366 16.963 1.00 89.81 99 ASN A O 1
ATOM 835 N N . LEU A 1 100 ? -12.187 -0.357 16.092 1.00 85.81 100 LEU A N 1
ATOM 836 C CA . LEU A 1 100 ? -11.784 -0.878 14.784 1.00 85.81 100 LEU A CA 1
ATOM 837 C C . LEU A 1 100 ? -10.597 -1.842 14.905 1.00 85.81 100 LEU A C 1
ATOM 839 O O . LEU A 1 100 ? -10.597 -2.898 14.278 1.00 85.81 100 LEU A O 1
ATOM 843 N N . LEU A 1 101 ? -9.616 -1.531 15.760 1.00 83.12 101 LEU A N 1
ATOM 844 C CA . LEU A 1 101 ? -8.450 -2.395 15.985 1.00 83.12 101 LEU A CA 1
ATOM 845 C C . LEU A 1 101 ? -8.848 -3.735 16.591 1.00 83.12 101 LEU A C 1
ATOM 847 O O . LEU A 1 101 ? -8.366 -4.785 16.169 1.00 83.12 101 LEU A O 1
ATOM 851 N N . LYS A 1 102 ? -9.774 -3.715 17.550 1.00 86.25 102 LYS A N 1
ATOM 852 C CA . LYS A 1 102 ? -10.327 -4.935 18.134 1.00 86.25 102 LYS A CA 1
ATOM 853 C C . LYS A 1 102 ? -11.057 -5.770 17.081 1.00 86.25 102 LYS A C 1
ATOM 855 O O . LYS A 1 102 ? -10.841 -6.976 17.026 1.00 86.25 102 LYS A O 1
ATOM 860 N N . GLN A 1 103 ? -11.878 -5.147 16.233 1.00 81.38 103 GLN A N 1
ATOM 861 C CA . GLN A 1 103 ? -12.568 -5.840 15.140 1.00 81.38 103 GLN A CA 1
ATOM 862 C C . GLN A 1 103 ? -11.579 -6.466 14.153 1.00 81.38 103 GLN A C 1
ATOM 864 O O . GLN A 1 103 ? -11.714 -7.638 13.818 1.00 81.38 103 GLN A O 1
ATOM 869 N N . TYR A 1 104 ? -10.546 -5.728 13.750 1.00 76.69 104 TYR A N 1
ATOM 870 C CA . TYR A 1 104 ? -9.472 -6.241 12.905 1.00 76.69 104 TYR A CA 1
ATOM 871 C C . TYR A 1 104 ? -8.768 -7.455 13.529 1.00 76.69 104 TYR A C 1
ATOM 873 O O . TYR A 1 104 ? -8.657 -8.497 12.885 1.00 76.69 104 TYR A O 1
ATOM 881 N N . ASN A 1 105 ? -8.369 -7.371 14.800 1.00 75.44 105 ASN A N 1
ATOM 882 C CA . ASN A 1 105 ? -7.707 -8.478 15.494 1.00 75.44 105 ASN A CA 1
ATOM 883 C C . ASN A 1 105 ? -8.614 -9.714 15.628 1.00 75.44 105 ASN A C 1
ATOM 885 O O . ASN A 1 105 ? -8.138 -10.837 15.503 1.00 75.44 105 ASN A O 1
ATOM 889 N N . LEU A 1 106 ? -9.925 -9.525 15.822 1.00 79.62 106 LEU A N 1
ATOM 890 C CA . LEU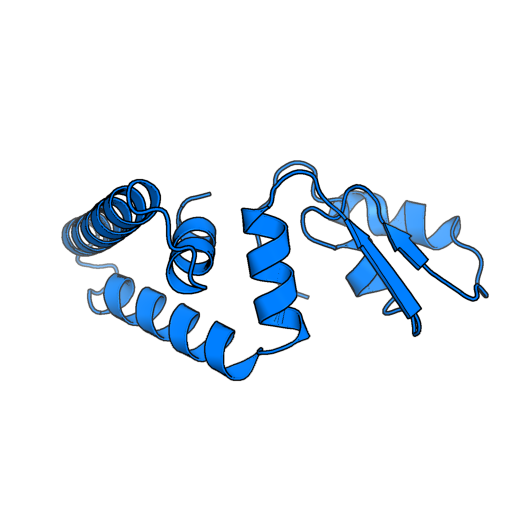 A 1 106 ? -10.911 -10.616 15.813 1.00 79.62 106 LEU A CA 1
ATOM 891 C C . LEU A 1 106 ? -11.102 -11.237 14.424 1.00 79.62 106 LEU A C 1
ATOM 893 O O . LEU A 1 106 ? -11.473 -12.402 14.310 1.00 79.62 106 LEU A O 1
ATOM 897 N N . LEU A 1 107 ? -10.888 -10.465 13.361 1.00 69.94 107 LEU A N 1
ATOM 898 C CA . LEU A 1 107 ? -10.932 -10.969 11.994 1.00 69.94 107 LEU A CA 1
ATOM 899 C C . LEU A 1 107 ? -9.646 -11.721 11.634 1.00 69.94 107 LEU A C 1
ATOM 901 O O . LEU A 1 107 ? -9.736 -12.691 10.893 1.00 69.94 107 LEU A O 1
ATOM 905 N N . LEU A 1 108 ? -8.485 -11.338 12.178 1.00 65.31 108 LEU A N 1
ATOM 906 C CA . LEU A 1 108 ? -7.223 -12.067 11.987 1.00 65.31 108 LEU A CA 1
ATOM 907 C C . LEU A 1 108 ? -7.263 -13.502 12.530 1.00 65.31 108 LEU A C 1
ATOM 909 O O . LEU A 1 108 ? -6.600 -14.380 11.981 1.00 65.31 108 LEU A O 1
ATOM 913 N N . THR A 1 109 ? -8.023 -13.749 13.598 1.00 62.38 109 THR A N 1
ATOM 914 C CA . THR A 1 109 ? -8.162 -15.093 14.182 1.00 62.38 109 THR A CA 1
ATOM 915 C C . THR A 1 109 ? -9.097 -15.995 13.373 1.00 62.38 109 THR A C 1
ATOM 917 O O . THR A 1 109 ? -9.038 -17.217 13.510 1.00 62.38 109 THR A O 1
ATOM 920 N N . LYS A 1 110 ? -9.930 -15.427 12.490 1.00 62.19 110 LYS A N 1
ATOM 921 C CA . LYS A 1 110 ? -10.782 -16.175 11.560 1.00 62.19 110 LYS A CA 1
ATOM 922 C C . LYS A 1 110 ? -10.043 -16.349 10.230 1.00 62.19 110 LYS A C 1
ATOM 924 O O . LYS A 1 110 ? -9.594 -15.389 9.620 1.00 62.19 110 LYS A O 1
ATOM 929 N N . LYS A 1 111 ? -9.928 -17.593 9.758 1.00 54.25 111 LYS A N 1
ATOM 930 C CA . LYS A 1 111 ? -9.102 -18.007 8.601 1.00 54.25 111 LYS A CA 1
ATOM 931 C C . LYS A 1 111 ? -9.486 -17.362 7.250 1.00 54.25 111 LYS A C 1
ATOM 933 O O . LYS A 1 111 ? -8.772 -17.550 6.268 1.00 54.25 111 LYS A O 1
ATOM 938 N N . GLU A 1 112 ? -10.579 -16.603 7.181 1.00 53.03 112 GLU A N 1
ATOM 939 C CA . GLU A 1 112 ? -11.055 -15.930 5.969 1.00 53.03 112 GLU A CA 1
ATOM 940 C C . GLU A 1 112 ? -10.524 -14.493 5.868 1.00 53.03 112 GLU A C 1
ATOM 942 O O . GLU A 1 112 ? -10.895 -13.604 6.636 1.00 53.03 112 GLU A O 1
ATOM 947 N N . LYS A 1 113 ? -9.656 -14.255 4.879 1.00 53.00 113 LYS A N 1
ATOM 948 C CA . LYS A 1 113 ? -9.039 -12.950 4.618 1.00 53.00 113 LYS A CA 1
ATOM 949 C C . LYS A 1 113 ? -9.861 -12.148 3.609 1.00 53.00 113 LYS A C 1
ATOM 951 O O . LYS A 1 113 ? -9.978 -12.535 2.449 1.00 53.00 113 LYS A O 1
ATOM 956 N N . LYS A 1 114 ? -10.394 -11.000 4.038 1.00 63.84 114 LYS A N 1
ATOM 957 C CA . LYS A 1 114 ? -11.078 -10.014 3.181 1.00 63.84 114 LYS A CA 1
ATOM 958 C C . LYS A 1 114 ? -10.426 -8.640 3.315 1.00 63.84 114 LYS A C 1
ATOM 960 O O . LYS A 1 114 ? -9.911 -8.297 4.374 1.00 63.84 114 LYS A O 1
ATOM 965 N N . ILE A 1 115 ? -10.542 -7.854 2.243 1.00 61.69 115 ILE A N 1
ATOM 966 C CA . ILE A 1 115 ? -10.100 -6.458 2.045 1.00 61.69 115 ILE A CA 1
ATOM 967 C C . ILE A 1 115 ? -10.235 -5.578 3.300 1.00 61.69 115 ILE A C 1
ATOM 969 O O . ILE A 1 115 ? -9.360 -4.762 3.573 1.00 61.69 115 ILE A O 1
ATOM 973 N N . ASN A 1 116 ? -11.288 -5.781 4.097 1.00 60.00 116 ASN A N 1
ATOM 974 C CA . ASN A 1 116 ? -11.510 -5.050 5.344 1.00 60.00 116 ASN A CA 1
ATOM 975 C C . ASN A 1 116 ? -10.314 -5.154 6.302 1.00 60.00 116 ASN A C 1
ATOM 977 O O . ASN A 1 116 ? -9.944 -4.146 6.887 1.00 60.00 116 ASN A O 1
ATOM 981 N N . GLN A 1 117 ? -9.667 -6.323 6.401 1.00 65.19 117 GLN A N 1
ATOM 9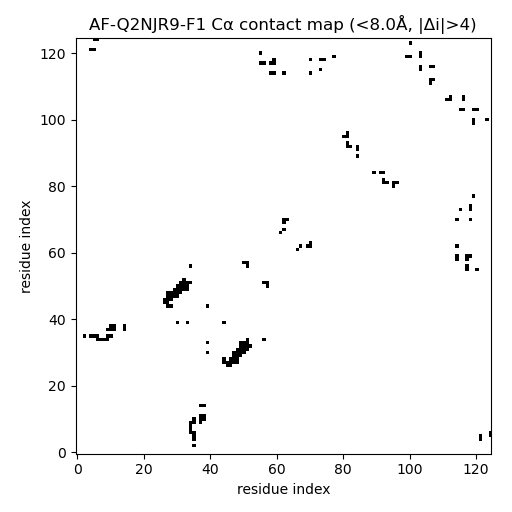82 C CA . GLN A 1 117 ? -8.475 -6.516 7.231 1.00 65.19 117 GLN A CA 1
ATOM 983 C C . GLN A 1 117 ? -7.313 -5.641 6.745 1.00 65.19 117 GLN A C 1
ATOM 985 O O . GLN A 1 117 ? -6.710 -4.898 7.512 1.00 65.19 117 GLN A O 1
ATOM 990 N N . SER A 1 118 ? -7.037 -5.681 5.445 1.00 62.59 118 SER A N 1
ATOM 991 C CA . SER A 1 118 ? -5.958 -4.919 4.817 1.00 62.59 118 SER A CA 1
ATOM 992 C C . SER A 1 118 ? -6.159 -3.406 4.922 1.00 62.59 118 SER A C 1
ATOM 994 O O . SER A 1 118 ? -5.195 -2.669 5.108 1.00 62.59 118 SER A O 1
ATOM 996 N N . ILE A 1 119 ? -7.407 -2.940 4.850 1.00 66.12 119 ILE A N 1
ATOM 997 C CA . ILE A 1 119 ? -7.735 -1.524 5.040 1.00 66.12 119 ILE A CA 1
ATOM 998 C C . ILE A 1 119 ? -7.547 -1.126 6.495 1.00 66.12 119 ILE A C 1
ATOM 1000 O O . ILE A 1 119 ? -6.939 -0.094 6.750 1.00 66.12 119 ILE A O 1
ATOM 1004 N N . THR A 1 120 ? -7.977 -1.942 7.462 1.00 61.81 120 THR A N 1
ATOM 1005 C CA . THR A 1 120 ? -7.721 -1.584 8.861 1.00 61.81 120 THR A CA 1
ATOM 1006 C C . THR A 1 120 ? -6.224 -1.565 9.180 1.00 61.81 120 THR A C 1
ATOM 1008 O O . THR A 1 120 ? -5.760 -0.667 9.873 1.00 61.81 120 THR A O 1
ATOM 1011 N N . PHE A 1 121 ? -5.443 -2.476 8.596 1.00 66.69 121 PHE A N 1
ATOM 1012 C CA . PHE A 1 121 ? -3.985 -2.473 8.701 1.00 66.69 121 PHE A CA 1
ATOM 1013 C C . PHE A 1 121 ? -3.337 -1.170 8.194 1.00 66.69 121 PHE A C 1
ATOM 1015 O O . PHE A 1 121 ? -2.393 -0.688 8.818 1.00 66.69 121 PHE A O 1
ATOM 1022 N N . LEU A 1 122 ? -3.861 -0.567 7.118 1.00 69.31 122 LEU A N 1
ATOM 1023 C CA . LEU A 1 122 ? -3.397 0.726 6.594 1.00 69.31 122 LEU A CA 1
ATOM 1024 C C . LEU A 1 122 ? -3.448 1.840 7.655 1.00 69.31 122 LEU A C 1
ATOM 1026 O O . LEU A 1 122 ? -2.564 2.689 7.695 1.00 69.31 122 LEU A O 1
ATOM 1030 N N . TYR A 1 123 ? -4.468 1.818 8.516 1.00 68.19 123 TYR A N 1
ATOM 1031 C CA . TYR A 1 123 ? -4.674 2.818 9.567 1.00 68.19 123 TYR A CA 1
ATOM 1032 C C . TYR A 1 123 ? -3.894 2.530 10.857 1.00 68.19 123 TYR A C 1
ATOM 1034 O O . TYR A 1 123 ? -3.809 3.404 11.718 1.00 68.19 123 TYR A O 1
ATOM 1042 N N . PHE A 1 124 ? -3.337 1.327 11.020 1.00 63.78 124 PHE A N 1
ATOM 1043 C CA . PHE A 1 124 ? -2.673 0.900 12.258 1.00 63.78 124 PHE A CA 1
ATOM 1044 C C . PHE A 1 124 ? -1.144 0.930 12.226 1.00 63.78 124 PHE A C 1
ATOM 1046 O O . PHE A 1 124 ? -0.541 0.726 13.281 1.00 63.78 124 PHE A O 1
ATOM 1053 N N . LYS A 1 125 ? -0.525 1.171 11.065 1.00 58.25 125 LYS A N 1
ATOM 1054 C CA . LYS A 1 125 ? 0.935 1.254 10.900 1.00 58.25 125 LYS A CA 1
ATOM 1055 C C . LYS A 1 125 ? 1.455 2.679 10.732 1.00 58.25 125 LYS A C 1
ATOM 1057 O O . LYS A 1 125 ? 0.779 3.504 10.080 1.00 58.25 125 LYS A O 1
#

Solvent-accessible surface area (backbone atoms only — not comparable to full-atom values): 7565 Å² total; per-residue (Å²): 135,83,79,91,57,78,47,87,85,56,52,65,86,49,41,78,64,51,63,73,73,50,71,96,72,77,80,70,46,78,36,73,72,36,80,57,34,51,64,58,69,74,63,64,62,95,36,72,49,78,35,54,91,51,64,52,60,52,49,42,50,50,32,56,75,76,37,42,68,61,45,50,53,50,49,50,52,56,48,48,63,31,56,72,44,55,86,91,37,54,71,57,26,52,48,41,46,51,52,53,49,50,52,40,57,59,42,69,76,42,95,72,87,53,70,69,50,36,50,53,50,63,76,73,93

Organism: Aster yellows witches'-broom phytoplasma (strain AYWB) (NCBI:txid322098)